Protein AF-A0A438IIF1-F1 (afdb_monomer_lite)

Radius of gyration: 15.3 Å; chains: 1; bounding box: 28×25×45 Å

Structure (mmCIF, N/CA/C/O backbone):
data_AF-A0A438IIF1-F1
#
_entry.id   AF-A0A438IIF1-F1
#
loop_
_atom_site.group_PDB
_atom_site.id
_atom_site.type_symbol
_atom_site.label_atom_id
_atom_site.label_alt_id
_atom_site.label_comp_id
_atom_site.label_asym_id
_atom_site.label_entity_id
_atom_site.label_seq_id
_atom_site.pdbx_PDB_ins_code
_atom_site.Cartn_x
_atom_site.Cartn_y
_atom_site.Cartn_z
_atom_site.occupancy
_atom_site.B_iso_or_equiv
_atom_site.auth_seq_id
_atom_site.auth_comp_id
_atom_site.auth_asym_id
_atom_site.auth_atom_id
_atom_site.pdbx_PDB_model_num
ATOM 1 N N . MET A 1 1 ? -17.247 -17.079 10.508 1.00 33.78 1 MET A N 1
ATOM 2 C CA . MET A 1 1 ? -16.204 -17.074 11.554 1.00 33.78 1 MET A CA 1
ATOM 3 C C . MET A 1 1 ? -14.928 -17.609 10.932 1.00 33.78 1 MET A C 1
ATOM 5 O O . MET A 1 1 ? -14.784 -18.817 10.804 1.00 33.78 1 MET A O 1
ATOM 9 N N . ILE A 1 2 ? -14.070 -16.717 10.442 1.00 37.31 2 ILE A N 1
ATOM 10 C CA . ILE A 1 2 ? -12.744 -17.076 9.935 1.00 37.31 2 ILE A CA 1
ATOM 11 C C . ILE A 1 2 ? -11.754 -16.576 10.986 1.00 37.31 2 ILE A C 1
ATOM 13 O O . ILE A 1 2 ? -11.585 -15.375 11.158 1.00 37.31 2 ILE A O 1
ATOM 17 N N . LEU A 1 3 ? -11.190 -17.513 11.746 1.00 39.22 3 LEU A N 1
ATOM 18 C CA . LEU A 1 3 ? -10.068 -17.287 12.652 1.00 39.22 3 LEU A CA 1
ATOM 19 C C . LEU A 1 3 ? -8.793 -17.357 11.816 1.00 39.22 3 LEU A C 1
ATOM 21 O O . LEU A 1 3 ? -8.404 -18.453 11.417 1.00 39.22 3 LEU A O 1
ATOM 25 N N . LEU A 1 4 ? -8.147 -16.224 11.552 1.00 45.72 4 LEU A N 1
ATOM 26 C CA . LEU A 1 4 ? -6.800 -16.215 10.992 1.00 45.72 4 LEU A CA 1
ATOM 27 C C . LEU A 1 4 ? -5.922 -15.249 11.797 1.00 45.72 4 LEU A C 1
ATOM 29 O O . LEU A 1 4 ? -6.071 -14.031 11.754 1.00 45.72 4 LEU A O 1
ATOM 33 N N . SER A 1 5 ? -5.054 -15.884 12.589 1.00 43.97 5 SER A N 1
ATOM 34 C CA . SER A 1 5 ? -3.812 -15.374 13.178 1.00 43.97 5 SER A CA 1
ATOM 35 C C . SER A 1 5 ? -3.082 -14.443 12.209 1.00 43.97 5 SER A C 1
ATOM 37 O O . SER A 1 5 ? -3.083 -14.724 11.013 1.00 43.97 5 SER A O 1
ATOM 39 N N . GLU A 1 6 ? -2.488 -13.366 12.747 1.00 46.78 6 GLU A N 1
ATOM 40 C CA . GLU A 1 6 ? -1.585 -12.406 12.085 1.00 46.78 6 GLU A CA 1
ATOM 41 C C . GLU A 1 6 ? -1.333 -12.721 10.610 1.00 46.78 6 GLU A C 1
ATOM 43 O O . GLU A 1 6 ? -0.410 -13.458 10.246 1.00 46.78 6 GLU A O 1
ATOM 48 N N . HIS A 1 7 ? -2.201 -12.192 9.749 1.00 49.66 7 HIS A N 1
ATOM 49 C CA . HIS A 1 7 ? -2.063 -12.367 8.319 1.00 49.66 7 HIS A CA 1
ATOM 50 C C . HIS A 1 7 ? -0.807 -11.635 7.844 1.00 49.66 7 HIS A C 1
ATOM 52 O O . HIS A 1 7 ? -0.846 -10.481 7.426 1.00 49.66 7 HIS A O 1
ATOM 58 N N . HIS A 1 8 ? 0.318 -12.345 7.824 1.00 47.28 8 HIS A N 1
ATOM 59 C CA . HIS A 1 8 ? 1.329 -12.119 6.808 1.00 47.28 8 HIS A CA 1
ATOM 60 C C . HIS A 1 8 ? 0.647 -12.370 5.459 1.00 47.28 8 HIS A C 1
ATOM 62 O O . HIS A 1 8 ? 0.590 -13.499 4.970 1.00 47.28 8 HIS A O 1
ATOM 68 N N . CYS A 1 9 ? 0.065 -11.321 4.875 1.00 52.66 9 CYS A N 1
ATOM 69 C CA . CYS A 1 9 ? -0.453 -11.336 3.516 1.00 52.66 9 CYS A CA 1
ATOM 70 C C . CYS A 1 9 ? 0.725 -11.562 2.563 1.00 52.66 9 CYS A C 1
ATOM 72 O O . CYS A 1 9 ? 1.364 -10.624 2.089 1.00 52.66 9 CYS A O 1
ATOM 74 N N . ARG A 1 10 ? 1.062 -12.828 2.307 1.00 46.66 10 ARG A N 1
ATOM 75 C CA . ARG A 1 10 ? 2.119 -13.217 1.374 1.00 46.66 10 ARG A CA 1
ATOM 76 C C . ARG A 1 10 ? 1.536 -13.173 -0.037 1.00 46.66 10 ARG A C 1
ATOM 78 O O . ARG A 1 10 ? 1.116 -14.187 -0.576 1.00 46.66 10 ARG A O 1
ATOM 85 N N . GLY A 1 11 ? 1.405 -11.962 -0.573 1.00 53.00 11 GLY A N 1
ATOM 86 C CA . GLY A 1 11 ? 0.774 -11.728 -1.867 1.00 53.00 11 GLY A CA 1
ATOM 87 C C . GLY A 1 11 ? 1.641 -12.196 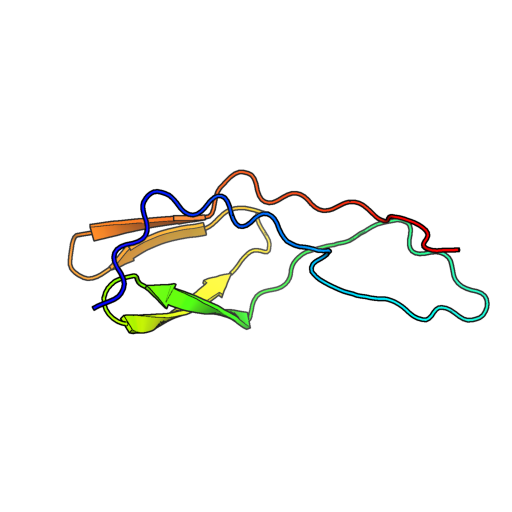-3.034 1.00 53.00 11 GLY A C 1
ATOM 88 O O . GLY A 1 11 ? 2.828 -11.871 -3.103 1.00 53.00 11 GLY A O 1
ATOM 89 N N . ASP A 1 12 ? 1.017 -12.872 -3.996 1.00 58.75 12 ASP A N 1
ATOM 90 C CA . ASP A 1 12 ? 1.530 -13.106 -5.350 1.00 58.75 12 ASP A CA 1
ATOM 91 C C . ASP A 1 12 ? 1.591 -11.792 -6.159 1.00 58.75 12 ASP A C 1
ATOM 93 O O . ASP A 1 12 ? 1.051 -11.681 -7.251 1.00 58.75 12 ASP A O 1
ATOM 97 N N . GLY A 1 13 ? 2.261 -10.762 -5.635 1.00 66.69 13 GLY A N 1
ATOM 98 C CA . GLY A 1 13 ? 2.274 -9.417 -6.217 1.00 66.69 13 GLY A CA 1
ATOM 99 C C . GLY A 1 13 ? 0.915 -8.705 -6.133 1.00 66.69 13 GLY A C 1
ATO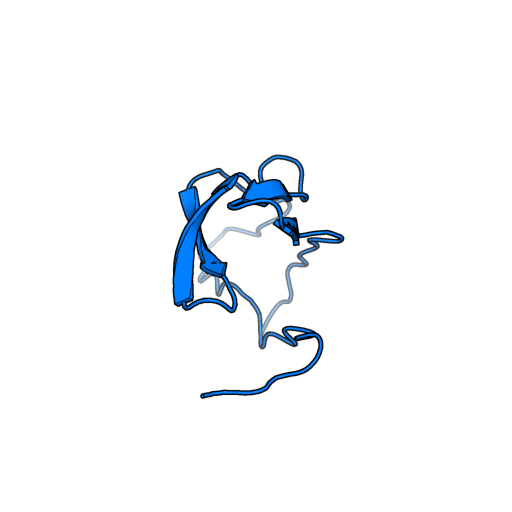M 100 O O . GLY A 1 13 ? -0.141 -9.283 -6.352 1.00 66.69 13 GLY A O 1
ATOM 101 N N . LEU A 1 14 ? 0.933 -7.412 -5.808 1.00 76.62 14 LEU A N 1
ATOM 102 C CA . LEU A 1 14 ? -0.289 -6.611 -5.639 1.00 76.62 14 LEU A CA 1
ATOM 103 C C . LEU A 1 14 ? -0.857 -6.088 -6.969 1.00 76.62 14 LEU A C 1
ATOM 105 O O . LEU A 1 14 ? -2.055 -5.860 -7.094 1.00 76.62 14 LEU A O 1
ATOM 109 N N . MET A 1 15 ? 0.009 -5.875 -7.961 1.00 79.19 15 MET A N 1
ATOM 110 C CA . MET A 1 15 ? -0.341 -5.264 -9.241 1.00 79.19 15 MET A CA 1
ATOM 111 C C . MET A 1 15 ? 0.505 -5.868 -10.366 1.00 79.19 15 MET A C 1
ATOM 113 O O . MET A 1 15 ? 1.691 -6.145 -10.176 1.00 79.19 15 MET A O 1
ATOM 117 N N . LEU A 1 16 ? -0.097 -6.030 -11.546 1.00 82.00 16 LEU A N 1
ATOM 118 C CA . LEU A 1 16 ? 0.591 -6.390 -12.786 1.00 82.00 16 LEU A CA 1
ATOM 119 C C . LEU A 1 16 ? 0.529 -5.206 -13.756 1.00 82.00 16 LEU A C 1
ATOM 121 O O . LEU A 1 16 ? -0.550 -4.689 -14.036 1.00 82.00 16 LEU A O 1
ATOM 125 N N . LEU A 1 17 ? 1.684 -4.793 -14.277 1.00 81.56 17 LEU A N 1
ATOM 126 C CA . LEU A 1 17 ? 1.797 -3.714 -15.256 1.00 81.56 17 LEU A CA 1
ATOM 127 C C . LEU A 1 17 ? 2.147 -4.303 -16.623 1.00 81.56 17 LEU A C 1
ATOM 129 O O . LEU A 1 17 ? 3.174 -4.963 -16.763 1.00 81.56 17 LEU A O 1
ATOM 133 N N . ASN A 1 18 ? 1.312 -4.044 -17.630 1.00 87.38 18 ASN A N 1
ATOM 134 C CA . ASN A 1 18 ? 1.637 -4.341 -19.023 1.00 87.38 18 ASN A CA 1
ATOM 135 C C . ASN A 1 18 ? 2.196 -3.075 -19.684 1.00 87.38 18 ASN A C 1
ATOM 137 O O . ASN A 1 18 ? 1.443 -2.165 -20.032 1.00 87.38 18 ASN A O 1
ATOM 141 N N . CYS A 1 19 ? 3.519 -2.992 -19.801 1.00 86.06 19 CYS A N 1
ATOM 142 C CA . CYS A 1 19 ?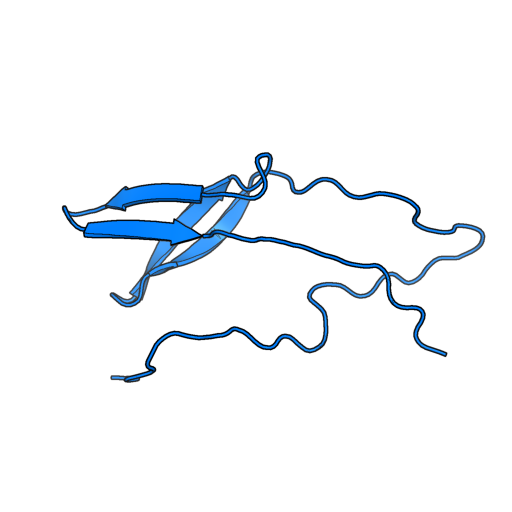 4.197 -1.801 -20.297 1.00 86.06 19 CYS A CA 1
ATOM 143 C C . CYS A 1 19 ? 4.637 -1.984 -21.754 1.00 86.06 19 CYS A C 1
ATOM 145 O O . CYS A 1 19 ? 5.377 -2.911 -22.069 1.00 86.06 19 CYS A O 1
ATOM 147 N N . ASN A 1 20 ? 4.249 -1.054 -22.629 1.00 91.25 20 ASN A N 1
ATOM 148 C CA . ASN A 1 20 ? 4.778 -0.951 -23.989 1.00 91.25 20 ASN A CA 1
ATOM 149 C C . ASN A 1 20 ? 5.692 0.278 -24.089 1.00 91.25 20 ASN A C 1
ATOM 151 O O . ASN A 1 20 ? 5.218 1.405 -23.965 1.00 91.25 20 ASN A O 1
ATOM 155 N N . GLY A 1 21 ? 6.997 0.061 -24.274 1.00 91.62 21 GLY A N 1
ATOM 156 C CA . GLY A 1 21 ? 7.983 1.142 -24.408 1.00 91.62 21 GLY A CA 1
ATOM 157 C C . GLY A 1 21 ? 8.275 1.933 -23.124 1.00 91.62 21 GLY A C 1
ATOM 158 O O . GLY A 1 21 ? 8.917 2.976 -23.197 1.00 91.62 21 GLY A O 1
ATOM 159 N N . LEU A 1 22 ? 7.823 1.458 -21.957 1.00 89.31 22 LEU A N 1
ATOM 160 C CA . LEU A 1 22 ? 8.034 2.105 -20.657 1.00 89.31 22 LEU A CA 1
ATOM 161 C C . LEU A 1 22 ? 8.603 1.116 -19.637 1.00 89.31 22 LEU A C 1
ATOM 163 O O . LEU A 1 22 ? 8.248 -0.060 -19.643 1.00 89.31 22 LEU A O 1
ATOM 167 N N . ILE A 1 23 ? 9.451 1.615 -18.735 1.00 87.62 23 ILE A N 1
ATOM 168 C CA . ILE A 1 23 ? 9.984 0.861 -17.596 1.00 87.62 23 ILE A CA 1
ATOM 169 C C . ILE A 1 23 ? 9.591 1.614 -16.318 1.00 87.62 23 ILE A C 1
ATOM 171 O O . ILE A 1 23 ? 9.992 2.769 -16.156 1.00 87.62 23 ILE A O 1
ATOM 175 N N . PRO A 1 24 ? 8.798 1.016 -15.414 1.00 87.69 24 PRO A N 1
ATOM 176 C CA . PRO A 1 24 ? 8.460 1.650 -14.148 1.00 87.69 24 PRO A CA 1
ATOM 177 C C . PRO A 1 24 ? 9.690 1.683 -13.229 1.00 87.69 24 PRO A C 1
ATOM 179 O O . PRO A 1 24 ? 10.290 0.650 -12.940 1.00 87.69 24 PRO A O 1
ATOM 182 N N . MET A 1 25 ? 10.062 2.882 -12.775 1.00 87.06 25 MET A N 1
ATOM 183 C CA . MET A 1 25 ? 11.279 3.112 -11.977 1.00 87.06 25 MET A CA 1
ATOM 184 C C . MET A 1 25 ? 10.995 3.481 -10.517 1.00 87.06 25 MET A C 1
ATOM 186 O O . MET A 1 25 ? 11.845 3.289 -9.654 1.00 87.06 25 MET A O 1
ATOM 190 N N . THR A 1 26 ? 9.813 4.025 -10.228 1.00 88.38 26 THR A N 1
ATOM 191 C CA . THR A 1 26 ? 9.409 4.466 -8.888 1.00 88.38 26 THR A CA 1
ATOM 192 C C . THR A 1 26 ? 7.904 4.292 -8.702 1.00 88.38 26 THR A C 1
ATOM 194 O O . THR A 1 26 ? 7.173 4.119 -9.678 1.00 88.38 26 THR A O 1
ATOM 197 N N . TYR A 1 27 ? 7.445 4.324 -7.454 1.00 86.50 27 TYR A N 1
ATOM 198 C CA . TYR A 1 27 ? 6.033 4.269 -7.092 1.00 86.50 27 TYR A CA 1
ATOM 199 C C . TYR A 1 27 ? 5.749 5.179 -5.895 1.00 86.50 27 TYR A C 1
ATOM 201 O O . TYR A 1 27 ? 6.589 5.364 -5.010 1.00 86.50 27 TYR A O 1
ATOM 209 N N . SER A 1 28 ? 4.528 5.699 -5.852 1.00 86.62 28 SER A N 1
ATOM 210 C CA . SER A 1 28 ? 3.909 6.255 -4.656 1.00 86.62 28 SER A CA 1
ATOM 211 C C . SER A 1 28 ? 2.597 5.527 -4.423 1.00 86.62 28 SER A C 1
ATOM 213 O O . SER A 1 28 ? 1.876 5.195 -5.366 1.00 86.62 28 SER A O 1
ATOM 215 N N . PHE A 1 29 ? 2.289 5.266 -3.161 1.00 84.94 29 PHE A N 1
ATOM 216 C CA . PHE A 1 29 ? 0.941 4.869 -2.800 1.00 84.94 29 PHE A CA 1
ATOM 217 C C . PHE A 1 29 ? 0.085 6.131 -2.721 1.00 84.94 29 PHE A C 1
ATOM 219 O O . PHE A 1 29 ? 0.560 7.198 -2.336 1.00 84.94 29 PHE A O 1
ATOM 226 N N . ASN A 1 30 ? -1.158 6.022 -3.159 1.00 83.81 30 ASN A N 1
ATOM 227 C CA . ASN A 1 30 ? -2.165 7.068 -3.070 1.00 83.81 30 ASN A CA 1
ATOM 228 C C . ASN A 1 30 ? -3.152 6.754 -1.938 1.00 83.81 30 ASN A C 1
ATOM 230 O O . ASN A 1 30 ? -3.127 5.667 -1.362 1.00 83.81 30 ASN A O 1
ATOM 234 N N . GLY A 1 31 ? -4.022 7.712 -1.628 1.00 79.12 31 GLY A N 1
ATOM 235 C CA . GLY A 1 31 ? -5.204 7.453 -0.813 1.00 79.12 31 GLY A CA 1
ATOM 236 C C . GLY A 1 31 ? -6.269 6.673 -1.591 1.00 79.12 31 GLY A C 1
ATOM 237 O O . GLY A 1 31 ? -6.199 6.551 -2.816 1.00 79.12 31 GLY A O 1
ATOM 238 N N . GLY A 1 32 ? -7.281 6.175 -0.878 1.00 84.88 32 GLY A N 1
ATOM 239 C CA . GLY A 1 32 ? -8.430 5.487 -1.484 1.00 84.88 32 GLY A CA 1
ATOM 240 C C . GLY A 1 32 ? -8.347 3.963 -1.461 1.00 84.88 32 GLY A C 1
ATOM 241 O O . GLY A 1 32 ? -9.116 3.298 -2.151 1.00 84.88 32 GLY A O 1
ATOM 242 N N . TRP A 1 33 ? -7.449 3.403 -0.657 1.00 90.31 33 TRP A N 1
ATOM 243 C CA . TRP A 1 33 ? -7.436 1.974 -0.381 1.00 90.31 33 TRP A CA 1
ATOM 244 C C . TRP A 1 33 ? -8.633 1.608 0.490 1.00 90.31 33 TRP A C 1
ATOM 246 O O . TRP A 1 33 ? -8.993 2.350 1.405 1.00 90.31 33 TRP A O 1
ATOM 256 N N . LEU A 1 34 ? -9.230 0.454 0.212 1.00 91.88 34 LEU A N 1
ATOM 257 C CA . LEU A 1 34 ? -10.271 -0.135 1.040 1.00 91.88 34 LEU A CA 1
ATOM 258 C C . LEU A 1 34 ? -9.668 -1.317 1.794 1.00 91.88 34 LEU A C 1
ATOM 260 O O . LEU A 1 34 ? -9.052 -2.195 1.187 1.00 91.88 34 LEU A O 1
ATOM 264 N N . ALA A 1 35 ? -9.838 -1.327 3.108 1.00 90.50 35 ALA A N 1
ATOM 265 C CA . ALA A 1 35 ? -9.471 -2.439 3.967 1.00 90.50 35 ALA A CA 1
ATOM 266 C C . ALA A 1 35 ? -10.705 -2.916 4.733 1.00 90.50 35 ALA A C 1
ATOM 268 O O . ALA A 1 35 ? -11.643 -2.157 4.958 1.00 90.50 35 ALA A O 1
ATOM 269 N N . MET A 1 36 ? -10.699 -4.179 5.140 1.00 92.00 36 MET A N 1
ATOM 270 C CA . MET A 1 36 ? -11.737 -4.751 5.987 1.00 92.00 36 MET A CA 1
ATOM 271 C C . MET A 1 36 ? -11.105 -5.093 7.329 1.00 92.00 36 MET A C 1
ATOM 273 O O . MET A 1 36 ? -10.116 -5.825 7.388 1.00 92.00 36 MET A O 1
ATOM 277 N N . MET A 1 37 ? -11.664 -4.542 8.400 1.00 90.00 37 MET A N 1
ATOM 278 C CA . MET A 1 37 ? -11.310 -4.916 9.761 1.00 90.00 37 MET A CA 1
ATOM 279 C C . MET A 1 37 ? -11.674 -6.381 10.006 1.00 90.00 37 MET A C 1
ATOM 281 O O . MET A 1 37 ? -12.565 -6.939 9.366 1.00 90.00 37 MET A O 1
ATOM 285 N N . THR A 1 38 ? -11.027 -7.011 10.983 1.00 85.56 38 THR A N 1
ATOM 286 C CA . THR A 1 38 ? -11.345 -8.390 11.396 1.00 85.56 38 THR A CA 1
ATOM 287 C C . THR A 1 38 ? -12.782 -8.538 11.906 1.00 85.56 38 THR A C 1
ATOM 289 O O . THR A 1 38 ? -13.358 -9.621 11.808 1.00 85.56 38 THR A O 1
ATOM 292 N N . SER A 1 39 ? -13.387 -7.445 12.382 1.00 87.88 39 SER A N 1
ATOM 293 C CA . SER A 1 39 ? -14.810 -7.339 12.727 1.00 87.88 39 SER A CA 1
ATOM 294 C C . SER A 1 39 ? -15.752 -7.414 11.514 1.00 87.88 39 SER A C 1
ATOM 296 O O . SER A 1 39 ? -16.953 -7.614 11.686 1.00 87.88 39 SER 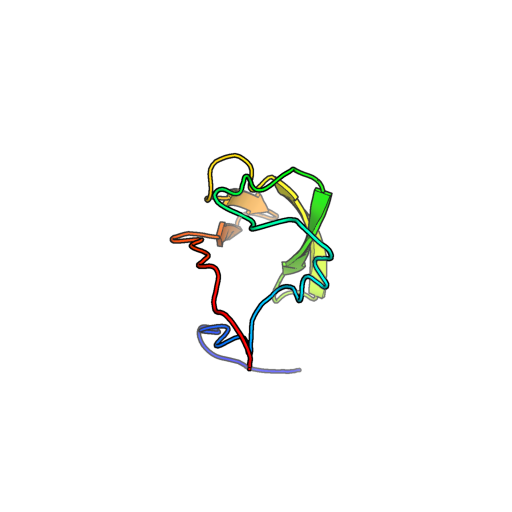A O 1
ATOM 298 N N . GLY A 1 40 ? -15.227 -7.277 10.292 1.00 89.81 40 GLY A N 1
ATOM 299 C CA . GLY A 1 40 ? -15.983 -7.229 9.038 1.00 89.81 40 GLY A CA 1
ATOM 300 C C . GLY A 1 40 ? -16.353 -5.818 8.571 1.00 89.81 40 GLY A C 1
ATOM 301 O O . GLY A 1 40 ? -16.999 -5.678 7.538 1.00 89.81 40 GLY A O 1
ATOM 302 N N . GLN A 1 41 ? -15.954 -4.773 9.301 1.00 91.19 41 GLN A N 1
ATOM 303 C CA . GLN A 1 41 ? -16.191 -3.385 8.903 1.00 91.19 41 GLN A CA 1
ATOM 304 C C . GLN A 1 41 ? -15.232 -2.943 7.794 1.00 91.19 41 GLN A C 1
ATOM 306 O O . GLN A 1 41 ? -14.019 -3.115 7.908 1.00 91.19 41 GLN A O 1
ATOM 311 N N . GLU A 1 42 ? -15.765 -2.318 6.747 1.00 95.00 42 GLU A N 1
ATOM 312 C CA . GLU A 1 42 ? -14.965 -1.677 5.704 1.00 95.00 42 GLU A CA 1
ATOM 313 C C . GLU A 1 42 ? -14.467 -0.299 6.152 1.00 95.00 42 GLU A C 1
ATOM 315 O O . GLU A 1 42 ? -15.208 0.494 6.737 1.00 95.00 42 GLU A O 1
ATOM 320 N N . ILE A 1 43 ? -13.202 -0.006 5.857 1.00 93.19 43 ILE A N 1
ATOM 321 C CA . ILE A 1 43 ? -12.550 1.260 6.179 1.00 93.19 43 ILE A CA 1
ATOM 322 C C . ILE A 1 43 ? -11.737 1.764 4.990 1.00 93.19 43 ILE A C 1
ATOM 324 O O . ILE A 1 43 ? -11.079 1.000 4.280 1.00 93.19 43 ILE A O 1
ATOM 328 N N . HIS A 1 44 ? -11.751 3.079 4.800 1.00 93.00 44 HIS A N 1
ATOM 329 C CA . HIS A 1 44 ? -10.858 3.736 3.857 1.00 93.00 44 HIS A CA 1
ATOM 330 C C . HIS A 1 44 ? -9.522 4.033 4.533 1.00 93.00 44 HIS A C 1
ATOM 332 O O . HIS A 1 44 ? -9.484 4.615 5.620 1.00 93.00 44 HIS A O 1
ATOM 338 N N . VAL A 1 45 ? -8.429 3.659 3.871 1.00 92.00 45 VAL A N 1
ATOM 339 C CA . VAL A 1 45 ? -7.069 3.879 4.363 1.00 92.00 45 VAL A CA 1
ATOM 340 C C . VAL A 1 45 ? -6.272 4.735 3.382 1.00 92.00 45 VAL A C 1
ATOM 342 O O . VAL A 1 45 ? -6.345 4.581 2.157 1.00 92.00 45 VAL A O 1
ATOM 345 N N . ASP A 1 46 ? -5.530 5.686 3.941 1.00 91.62 46 ASP A N 1
ATOM 346 C CA . ASP A 1 46 ? -4.532 6.459 3.215 1.00 91.62 46 ASP A CA 1
ATOM 347 C C . ASP A 1 46 ? -3.160 5.836 3.468 1.00 91.62 46 ASP A C 1
ATOM 349 O O . ASP A 1 46 ? -2.757 5.666 4.618 1.00 91.62 46 ASP A O 1
ATOM 353 N N . LEU A 1 47 ? -2.470 5.469 2.388 1.00 89.94 47 LEU A N 1
ATOM 354 C CA . LEU A 1 47 ? -1.150 4.849 2.428 1.00 89.94 47 LEU A CA 1
ATOM 355 C C . LEU A 1 47 ? -0.071 5.726 1.791 1.00 89.94 47 LEU A C 1
ATOM 357 O O . LEU A 1 47 ? 1.038 5.240 1.574 1.00 89.94 47 LEU A O 1
ATOM 361 N N . VAL A 1 48 ? -0.337 7.014 1.528 1.00 88.81 48 VAL A N 1
ATOM 362 C CA . VAL A 1 48 ? 0.666 7.954 0.988 1.00 88.81 48 VAL A CA 1
ATOM 363 C C . VAL A 1 48 ? 1.962 7.936 1.811 1.00 88.81 48 VAL A C 1
ATOM 365 O O . VAL A 1 48 ? 3.055 7.951 1.242 1.00 88.81 48 VAL A O 1
ATOM 368 N N . GLY A 1 49 ? 1.853 7.816 3.139 1.00 88.44 49 GLY A N 1
ATOM 369 C CA . GLY A 1 49 ? 2.985 7.720 4.068 1.00 88.44 49 GLY A CA 1
ATOM 370 C C . GLY A 1 49 ? 3.637 6.338 4.190 1.00 88.44 49 GLY A C 1
ATOM 371 O O . GLY A 1 49 ? 4.585 6.199 4.954 1.00 88.44 49 GLY A O 1
ATOM 372 N N . ARG A 1 50 ? 3.162 5.318 3.455 1.00 87.69 50 ARG A N 1
ATOM 373 C CA . ARG A 1 50 ? 3.551 3.891 3.589 1.00 87.69 50 ARG A CA 1
ATOM 374 C C . ARG A 1 50 ? 3.196 3.256 4.937 1.00 87.69 50 ARG A C 1
ATOM 376 O O . ARG A 1 50 ? 3.603 2.131 5.226 1.00 87.69 50 ARG A O 1
ATOM 383 N N . GLU A 1 51 ? 2.415 3.958 5.739 1.00 90.44 51 GLU A N 1
ATOM 384 C CA . GLU A 1 51 ? 1.865 3.473 6.989 1.00 90.44 51 GLU A CA 1
ATOM 385 C C . GLU A 1 51 ? 0.460 4.031 7.182 1.00 90.44 51 GLU A C 1
ATOM 387 O O . GLU A 1 51 ? 0.123 5.105 6.685 1.00 90.44 51 GLU A O 1
ATOM 392 N N . TYR A 1 52 ? -0.341 3.283 7.924 1.00 92.19 52 TYR A N 1
ATOM 393 C CA . TYR A 1 52 ? -1.636 3.705 8.419 1.00 92.19 52 TYR A CA 1
ATOM 394 C C . TYR A 1 52 ? -1.706 3.366 9.900 1.00 92.19 52 TYR A C 1
ATOM 396 O O . TYR A 1 52 ? -1.365 2.251 10.299 1.00 92.19 52 TYR A O 1
ATOM 404 N N . ARG A 1 53 ? -2.158 4.315 10.715 1.00 93.25 53 ARG A N 1
ATOM 405 C CA . ARG A 1 53 ? -2.468 4.096 12.128 1.00 93.25 53 ARG A CA 1
ATOM 406 C C . ARG A 1 53 ? -3.727 4.859 12.474 1.00 93.25 53 ARG A C 1
ATOM 408 O O . ARG A 1 53 ? -3.839 6.038 12.142 1.00 93.25 53 ARG A O 1
ATOM 415 N N . ASN A 1 54 ? -4.656 4.192 13.139 1.00 93.44 54 ASN A N 1
ATOM 416 C CA . ASN A 1 54 ? -5.876 4.816 13.619 1.00 93.44 54 ASN A CA 1
ATOM 417 C C . ASN A 1 54 ? -6.432 4.063 14.829 1.00 93.44 54 ASN A C 1
ATOM 419 O O . ASN A 1 54 ? -6.033 2.931 15.096 1.00 93.44 54 ASN A O 1
ATOM 423 N N . VAL A 1 55 ? -7.371 4.687 15.536 1.00 93.94 55 VAL A N 1
ATOM 424 C CA . VAL A 1 55 ? -8.171 4.038 16.575 1.00 93.94 55 VAL A CA 1
ATOM 425 C C . VAL A 1 55 ? -9.617 4.014 16.108 1.00 93.94 55 VAL A C 1
ATOM 427 O O . VAL A 1 55 ? -10.208 5.065 15.862 1.00 93.94 55 VAL A O 1
ATOM 430 N N . ILE A 1 56 ? -10.179 2.818 15.972 1.00 91.69 56 ILE A N 1
ATOM 431 C CA . ILE A 1 56 ? -11.545 2.597 15.491 1.00 91.69 56 ILE A CA 1
ATOM 432 C C . ILE A 1 56 ? -12.256 1.751 16.539 1.00 91.69 56 ILE A C 1
ATOM 434 O O . ILE A 1 56 ? -11.744 0.713 16.941 1.00 91.69 56 ILE A O 1
ATOM 438 N N . ASP A 1 57 ? -13.385 2.246 17.047 1.00 91.56 57 ASP A N 1
ATOM 439 C CA . ASP A 1 57 ? -14.157 1.609 18.125 1.00 91.56 57 ASP A CA 1
ATOM 440 C C . ASP A 1 57 ? -13.331 1.252 19.377 1.00 91.56 57 ASP A C 1
ATOM 442 O O . ASP A 1 57 ? -13.629 0.312 20.109 1.00 91.56 57 ASP A O 1
ATOM 446 N N . GLY A 1 58 ? -12.292 2.046 19.650 1.00 91.88 58 GLY A N 1
ATOM 447 C CA . GLY A 1 58 ? -11.393 1.853 20.790 1.00 91.88 58 GLY A CA 1
ATOM 448 C C . GLY A 1 58 ? -10.266 0.843 20.556 1.00 91.88 58 GLY A C 1
ATOM 449 O O . GLY A 1 58 ? -9.435 0.674 21.446 1.00 91.88 58 GLY A O 1
ATOM 450 N N . GLU A 1 59 ? -10.189 0.223 19.377 1.00 90.81 59 GLU A N 1
ATOM 451 C CA . GLU A 1 59 ? -9.099 -0.672 18.984 1.00 90.81 59 GLU A CA 1
ATOM 452 C C . GLU A 1 59 ? -8.086 0.047 18.089 1.00 90.81 59 GLU A C 1
ATOM 454 O O . GLU A 1 59 ? -8.448 0.791 17.174 1.00 90.81 59 GLU A O 1
ATOM 459 N N . GLU A 1 60 ? -6.796 -0.179 18.343 1.00 92.31 60 GLU A N 1
ATOM 460 C CA . GLU A 1 60 ? -5.734 0.307 17.467 1.00 92.31 60 GLU A CA 1
ATOM 461 C C . GLU A 1 60 ? -5.661 -0.562 16.207 1.00 92.31 60 GLU A C 1
ATOM 463 O O . GLU A 1 60 ? -5.491 -1.780 16.270 1.00 92.31 60 GLU A O 1
ATOM 468 N N . VAL A 1 61 ? -5.752 0.083 15.047 1.00 91.44 61 VAL A N 1
ATOM 469 C CA . VAL A 1 61 ? -5.659 -0.562 13.738 1.00 91.44 61 VAL A CA 1
ATOM 470 C C . VAL A 1 61 ? -4.469 0.027 13.003 1.00 91.44 61 VAL A C 1
ATOM 472 O O . VAL A 1 61 ? -4.370 1.246 12.829 1.00 91.44 61 VAL A O 1
ATOM 475 N N . THR A 1 62 ? -3.562 -0.838 12.551 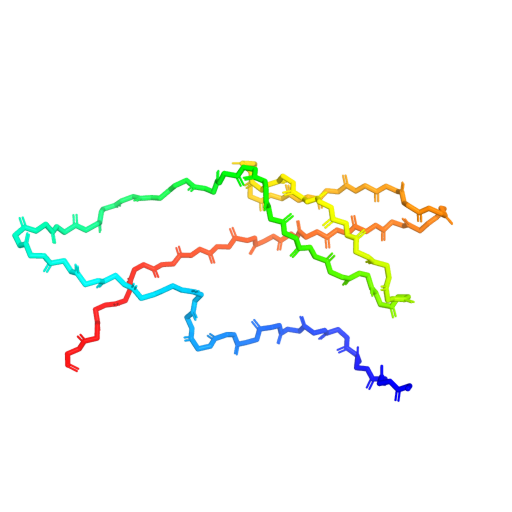1.00 92.62 62 THR A N 1
ATOM 476 C CA . THR A 1 62 ? -2.339 -0.403 11.876 1.00 92.62 62 THR A CA 1
ATOM 477 C C . THR A 1 62 ? -2.062 -1.189 10.601 1.00 92.62 62 THR A C 1
ATOM 479 O O . THR A 1 62 ? -2.345 -2.381 10.496 1.00 92.62 62 THR A O 1
ATOM 482 N N . ILE A 1 63 ? -1.473 -0.502 9.626 1.00 89.12 63 ILE A N 1
ATOM 483 C CA . ILE A 1 63 ? -0.772 -1.093 8.490 1.00 89.12 63 ILE A CA 1
ATOM 484 C C . ILE A 1 63 ? 0.630 -0.502 8.533 1.00 89.12 63 ILE A C 1
ATOM 486 O O . ILE A 1 63 ? 0.803 0.712 8.447 1.00 89.12 63 ILE A O 1
ATOM 490 N N . THR A 1 64 ? 1.634 -1.350 8.710 1.00 86.81 64 THR A N 1
ATOM 491 C CA . THR A 1 64 ? 3.033 -0.930 8.832 1.00 86.81 64 THR A CA 1
ATOM 492 C C . THR A 1 64 ? 3.906 -1.717 7.865 1.00 86.81 64 THR A C 1
ATOM 494 O O . THR A 1 64 ? 3.481 -2.742 7.330 1.00 86.81 64 THR A O 1
ATOM 497 N N . ASN A 1 65 ? 5.127 -1.229 7.629 1.00 81.19 65 ASN A N 1
ATOM 498 C CA . ASN A 1 65 ? 6.124 -1.879 6.770 1.00 81.19 65 ASN A CA 1
ATOM 499 C C . ASN A 1 65 ? 5.619 -2.147 5.342 1.00 81.19 65 ASN A C 1
ATOM 501 O O . ASN A 1 65 ? 5.915 -3.185 4.747 1.00 81.19 65 ASN A O 1
ATOM 505 N N . PHE A 1 66 ? 4.827 -1.223 4.787 1.00 79.12 66 PHE A N 1
ATOM 506 C CA . PHE A 1 66 ? 4.297 -1.388 3.442 1.00 79.12 66 PHE A CA 1
ATOM 507 C C . PHE A 1 66 ? 5.371 -1.072 2.396 1.00 79.12 66 PHE A C 1
ATOM 509 O O . PHE A 1 66 ? 5.711 0.084 2.122 1.00 79.12 66 PHE A O 1
ATOM 516 N N . GLU A 1 67 ? 5.911 -2.130 1.799 1.00 79.94 67 GLU A N 1
ATOM 517 C CA . GLU A 1 67 ? 6.950 -2.064 0.779 1.00 79.94 67 GLU A CA 1
ATOM 518 C C . GLU A 1 67 ? 6.501 -2.762 -0.504 1.00 79.94 67 GLU A C 1
ATOM 520 O O . GLU A 1 67 ? 5.876 -3.823 -0.486 1.00 79.94 67 GLU A O 1
ATOM 525 N N . ALA A 1 68 ? 6.869 -2.182 -1.645 1.00 82.75 68 ALA A N 1
ATOM 526 C CA . ALA A 1 68 ? 6.704 -2.803 -2.950 1.00 82.75 68 ALA A CA 1
ATOM 527 C C . ALA A 1 68 ? 8.024 -2.799 -3.724 1.00 82.75 68 ALA A C 1
ATOM 529 O O . ALA A 1 68 ? 8.879 -1.925 -3.559 1.00 82.75 68 ALA A O 1
ATOM 530 N N . LYS A 1 69 ? 8.170 -3.781 -4.612 1.00 85.38 69 LYS A N 1
ATOM 531 C CA . LYS A 1 69 ? 9.268 -3.860 -5.574 1.00 85.38 69 LYS A CA 1
ATOM 532 C C . LYS A 1 69 ? 8.723 -4.244 -6.939 1.00 85.38 69 LYS A C 1
ATOM 534 O O . LYS A 1 69 ? 7.831 -5.087 -7.037 1.00 85.38 69 LYS A O 1
ATOM 539 N N . PHE A 1 70 ? 9.286 -3.657 -7.987 1.00 84.25 70 PHE A N 1
ATOM 540 C CA . PHE A 1 70 ? 9.024 -4.116 -9.343 1.00 84.25 70 PHE A CA 1
ATOM 541 C C . PHE A 1 70 ? 9.762 -5.434 -9.571 1.00 84.25 70 PHE A C 1
ATOM 543 O O . PHE A 1 70 ? 10.960 -5.543 -9.310 1.00 84.25 70 PHE A O 1
ATOM 550 N N . VAL A 1 71 ? 9.034 -6.443 -10.039 1.00 84.19 71 VAL A N 1
ATOM 551 C CA . VAL A 1 71 ? 9.594 -7.733 -10.444 1.00 84.19 71 VAL A CA 1
ATOM 552 C C . VAL A 1 71 ? 9.215 -7.940 -11.899 1.00 84.19 71 VAL A C 1
ATOM 554 O O . VAL A 1 71 ? 8.031 -7.948 -12.231 1.00 84.19 71 VAL A O 1
ATOM 557 N N . LEU A 1 72 ? 10.216 -8.091 -12.764 1.00 77.62 72 LEU A N 1
ATOM 558 C CA . LEU A 1 72 ? 9.986 -8.460 -14.155 1.00 77.62 72 LEU A CA 1
ATOM 559 C C . LEU A 1 72 ? 9.513 -9.914 -14.189 1.00 77.62 72 LEU A C 1
ATOM 561 O O . LEU A 1 72 ? 10.199 -10.803 -13.684 1.00 77.62 72 LEU A O 1
ATOM 565 N N . LYS A 1 73 ? 8.334 -10.146 -14.763 1.00 73.75 73 LYS A N 1
ATOM 566 C CA . LYS A 1 73 ? 7.866 -11.489 -15.104 1.00 73.75 73 LYS A CA 1
ATOM 567 C C . LYS A 1 73 ? 8.150 -11.697 -16.591 1.00 73.75 73 LYS A C 1
ATOM 569 O O . LYS A 1 73 ? 7.663 -10.917 -17.406 1.00 73.75 73 LYS A O 1
ATOM 574 N N . GLY A 1 74 ? 9.017 -12.663 -16.888 1.00 61.00 74 GLY A N 1
ATOM 575 C CA . GLY A 1 74 ? 9.318 -13.129 -18.244 1.00 61.00 74 GLY A CA 1
ATOM 576 C C . GLY A 1 74 ? 8.396 -14.256 -18.674 1.00 61.00 74 GLY A C 1
ATOM 577 O O . GLY A 1 74 ? 7.757 -14.857 -17.779 1.00 61.00 74 GLY A O 1
#

Organism: Vitis vinifera (NCBI:txid29760)

pLDDT: mean 80.31, std 16.32, range [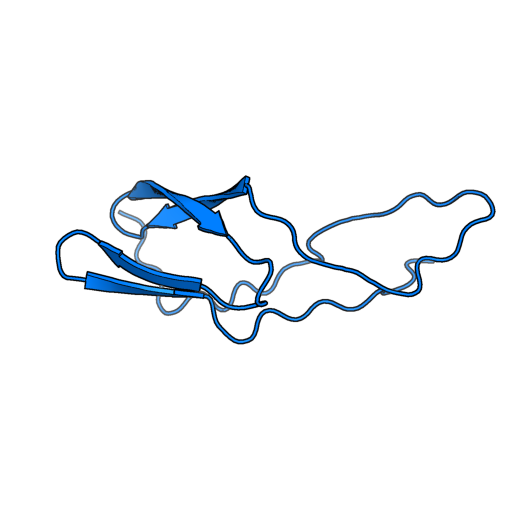33.78, 95.0]

Foldseek 3Di:
DDDDDPDPVPDPDPDDDDDDPDDDDDDFFAWQDWDADPVRDIDTFGCRVVKGWDADPNDIDIDHPRDDDDDDDD

Sequence (74 aa):
MILLSEHHCRGDGLMLLNCNGLIPMTYSFNGGWLAMMTSGQEIHVDLVGREYRNVIDGEEVTITNFEAKFVLKG

InterPro domains:
  IPR008584 CXXC motif containing zinc binding protein, eukaryotic [PF05907] (13-70)

Secondary structure (DSSP, 8-state):
-----S-----S-S-----SS-------PPEEEEEE-TTS-EEEEE-TTS-EEEEETTEEEEE-----------